Protein AF-A0AAW6Q036-F1 (afdb_monomer_lite)

Organism: NCBI:txid1624

Structure (mmCIF, N/CA/C/O backbone):
data_AF-A0AAW6Q036-F1
#
_entry.id   AF-A0AAW6Q036-F1
#
loop_
_atom_site.group_PDB
_atom_site.id
_atom_site.type_symbol
_atom_site.label_atom_id
_atom_site.label_alt_id
_atom_site.label_comp_id
_atom_site.label_asym_id
_atom_site.label_entity_id
_atom_site.label_seq_id
_atom_site.pdbx_PDB_ins_code
_atom_site.Cartn_x
_atom_site.Cartn_y
_atom_site.Cartn_z
_atom_site.occupancy
_atom_site.B_iso_or_equiv
_atom_site.auth_seq_id
_atom_site.auth_comp_id
_atom_site.auth_asym_id
_atom_site.auth_atom_id
_atom_site.pdbx_PDB_model_num
ATOM 1 N N . MET A 1 1 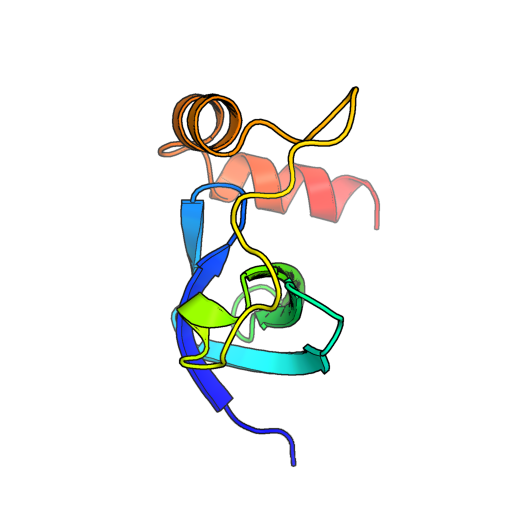? -9.990 -16.323 -3.826 1.00 48.97 1 MET A N 1
ATOM 2 C CA . MET A 1 1 ? -9.521 -15.726 -2.558 1.00 48.97 1 MET A CA 1
ATOM 3 C C . MET A 1 1 ? -8.072 -15.319 -2.748 1.00 48.97 1 MET A C 1
ATOM 5 O O . MET A 1 1 ? -7.287 -16.147 -3.201 1.00 48.97 1 MET A O 1
ATOM 9 N N . GLY A 1 2 ? -7.767 -14.033 -2.559 1.00 64.06 2 GLY A N 1
ATOM 10 C CA . GLY A 1 2 ? -6.426 -13.479 -2.759 1.00 64.06 2 GLY A CA 1
ATOM 11 C C . GLY A 1 2 ? -5.460 -13.904 -1.653 1.00 64.06 2 GLY A C 1
ATOM 12 O O . GLY A 1 2 ? -5.872 -14.387 -0.602 1.00 64.06 2 GLY A O 1
ATOM 13 N N . LYS A 1 3 ? -4.158 -13.748 -1.896 1.00 79.38 3 LYS A N 1
ATOM 14 C CA . LYS A 1 3 ? -3.133 -14.013 -0.884 1.00 79.38 3 LYS A CA 1
ATOM 15 C C . LYS A 1 3 ? -3.126 -12.859 0.126 1.00 79.38 3 LYS A C 1
ATOM 17 O O . LYS A 1 3 ? -2.935 -11.710 -0.277 1.00 79.38 3 LYS A O 1
ATOM 22 N N . VAL A 1 4 ? -3.342 -13.183 1.401 1.00 85.38 4 VAL A N 1
ATOM 23 C CA . VAL A 1 4 ? -3.333 -12.228 2.520 1.00 85.38 4 VAL A CA 1
ATOM 24 C C . VAL A 1 4 ? -1.908 -12.059 3.042 1.00 85.38 4 VAL A C 1
ATOM 26 O O . VAL A 1 4 ? -1.158 -13.032 3.151 1.00 85.38 4 VAL A O 1
ATOM 29 N N . TYR A 1 5 ? -1.530 -10.821 3.344 1.00 90.31 5 TYR A N 1
ATOM 30 C CA . TYR A 1 5 ? -0.234 -10.458 3.907 1.00 90.31 5 TYR A CA 1
ATOM 31 C C . TYR A 1 5 ? -0.414 -9.634 5.178 1.00 90.31 5 TYR A C 1
ATOM 33 O O . TYR A 1 5 ? -1.375 -8.878 5.304 1.00 90.31 5 TYR A O 1
ATOM 41 N N . PHE A 1 6 ? 0.546 -9.751 6.095 1.00 91.25 6 PHE A N 1
ATOM 42 C CA . PHE A 1 6 ? 0.510 -9.075 7.387 1.00 91.25 6 PHE A CA 1
ATOM 43 C C . PHE A 1 6 ? 1.704 -8.143 7.561 1.00 91.25 6 PHE A C 1
ATOM 45 O O . PHE A 1 6 ? 2.805 -8.460 7.111 1.00 91.25 6 PHE A O 1
ATOM 52 N N . ASN A 1 7 ? 1.492 -7.026 8.260 1.00 92.06 7 ASN A N 1
ATOM 53 C CA . ASN A 1 7 ? 2.520 -6.021 8.569 1.00 92.06 7 ASN A CA 1
ATOM 54 C C . ASN A 1 7 ? 3.257 -5.500 7.325 1.00 92.06 7 ASN A C 1
ATOM 56 O O . ASN A 1 7 ? 4.489 -5.489 7.260 1.00 92.06 7 ASN A O 1
ATOM 60 N N . VAL A 1 8 ? 2.486 -5.091 6.319 1.00 93.12 8 VAL A N 1
ATOM 61 C CA . VAL A 1 8 ? 3.015 -4.584 5.051 1.00 93.12 8 VAL A CA 1
ATOM 62 C C . VAL A 1 8 ? 3.173 -3.074 5.131 1.00 93.12 8 VAL A C 1
ATOM 64 O O . VAL A 1 8 ? 2.244 -2.369 5.521 1.00 93.12 8 VAL A O 1
ATOM 67 N N . LYS A 1 9 ? 4.335 -2.562 4.719 1.00 93.81 9 LYS A N 1
ATOM 68 C CA . LYS A 1 9 ? 4.618 -1.126 4.727 1.00 93.81 9 LYS A CA 1
ATOM 69 C C . LYS A 1 9 ? 4.410 -0.491 3.356 1.00 93.81 9 LYS A C 1
ATOM 71 O O . LYS A 1 9 ? 5.019 -0.916 2.372 1.00 93.81 9 LYS A O 1
ATOM 76 N N . ASP A 1 10 ? 3.610 0.567 3.288 1.00 93.19 10 ASP A N 1
ATOM 77 C CA . ASP A 1 10 ? 3.409 1.317 2.045 1.00 93.19 10 ASP A CA 1
ATOM 78 C C . ASP A 1 10 ? 4.580 2.260 1.699 1.00 93.19 10 ASP A C 1
ATOM 80 O O . ASP A 1 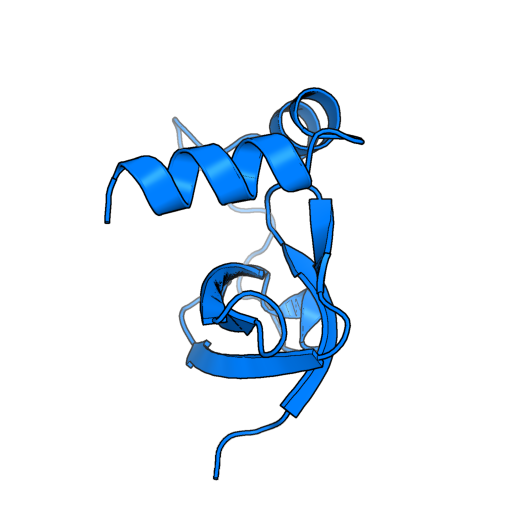10 ? 5.609 2.375 2.390 1.00 93.19 10 ASP A O 1
ATOM 84 N N . ILE A 1 11 ? 4.437 2.945 0.562 1.00 90.88 11 ILE A N 1
ATOM 85 C CA . ILE A 1 11 ? 5.412 3.933 0.089 1.00 90.88 11 ILE A CA 1
ATOM 86 C C . ILE A 1 11 ? 5.509 5.181 0.986 1.00 90.88 11 ILE A C 1
ATOM 88 O O . ILE A 1 11 ? 6.555 5.838 0.973 1.00 90.88 11 ILE A O 1
ATOM 92 N N . PHE A 1 12 ? 4.475 5.478 1.778 1.00 92.06 12 PHE A N 1
ATOM 93 C CA . PHE A 1 12 ? 4.423 6.580 2.746 1.00 92.06 12 PHE A CA 1
ATOM 94 C C . PHE A 1 12 ? 5.003 6.187 4.108 1.00 92.06 12 PHE A C 1
ATOM 96 O O . PHE A 1 12 ? 5.370 7.052 4.899 1.00 92.06 12 PHE A O 1
ATOM 103 N N . GLY A 1 13 ? 5.211 4.891 4.340 1.00 90.62 13 GLY A N 1
ATOM 104 C CA . GLY A 1 13 ? 5.753 4.353 5.574 1.00 90.62 13 GLY A CA 1
ATOM 105 C C . GLY A 1 13 ? 4.699 3.934 6.595 1.00 90.62 13 GLY A C 1
ATOM 106 O O . GLY A 1 13 ? 5.107 3.636 7.717 1.00 90.62 13 GLY A O 1
ATOM 107 N N . ASN A 1 14 ? 3.421 3.875 6.222 1.00 91.94 14 ASN A N 1
ATOM 108 C CA . ASN A 1 14 ? 2.351 3.385 7.087 1.00 91.94 14 ASN A CA 1
ATOM 109 C C . ASN A 1 14 ? 2.396 1.858 7.145 1.00 91.94 14 ASN A C 1
ATOM 111 O O . ASN A 1 14 ? 2.738 1.207 6.153 1.00 91.94 14 ASN A O 1
ATOM 115 N N . ASN A 1 15 ? 2.085 1.291 8.309 1.00 92.50 15 ASN A N 1
ATOM 116 C CA . ASN A 1 15 ? 2.036 -0.156 8.490 1.00 92.50 15 ASN A CA 1
ATOM 117 C C . ASN A 1 15 ? 0.596 -0.663 8.403 1.00 92.50 15 ASN A C 1
ATOM 119 O O . ASN A 1 15 ? -0.238 -0.314 9.236 1.00 92.50 15 ASN A O 1
ATOM 123 N N . HIS A 1 16 ? 0.332 -1.547 7.451 1.00 93.38 16 HIS A N 1
ATOM 124 C CA . HIS A 1 16 ? -0.960 -2.196 7.291 1.00 93.38 16 HIS A CA 1
ATOM 125 C C . HIS A 1 16 ? -0.921 -3.568 7.958 1.00 93.38 16 HIS A C 1
ATOM 127 O O . HIS A 1 16 ? -0.103 -4.423 7.605 1.00 93.38 16 HIS A O 1
ATOM 133 N N . LYS A 1 17 ? -1.796 -3.777 8.948 1.00 92.88 17 LYS A N 1
ATOM 134 C CA . LYS A 1 17 ? -1.822 -5.020 9.733 1.00 92.88 17 LYS A CA 1
ATOM 135 C C . LYS A 1 17 ? -2.166 -6.227 8.878 1.00 92.88 17 LYS A C 1
ATOM 137 O O . LYS A 1 17 ? -1.519 -7.254 9.032 1.00 92.88 17 LYS A O 1
ATOM 142 N N . GLU A 1 18 ? -3.144 -6.075 7.996 1.00 94.88 18 GLU A N 1
ATOM 143 C CA . GLU A 1 18 ? -3.670 -7.136 7.149 1.00 94.88 18 GLU A CA 1
ATOM 144 C C . GLU A 1 18 ? -4.098 -6.547 5.809 1.00 94.88 18 GLU A C 1
ATOM 146 O O . GLU A 1 18 ? -4.789 -5.523 5.764 1.00 94.88 18 GLU A O 1
ATOM 151 N N . VAL A 1 19 ? -3.637 -7.167 4.723 1.00 95.19 19 VAL A N 1
ATOM 152 C CA . VAL A 1 19 ? -3.875 -6.677 3.368 1.00 95.19 19 VAL A CA 1
ATOM 153 C C . VAL A 1 19 ? -4.104 -7.811 2.383 1.00 95.19 19 VAL A C 1
ATOM 155 O O . VAL A 1 19 ? -3.486 -8.873 2.479 1.00 95.19 19 VAL A O 1
ATOM 158 N N . GLU A 1 20 ? -4.917 -7.541 1.368 1.00 95.56 20 GLU A N 1
ATOM 159 C CA . GLU A 1 20 ? -5.089 -8.416 0.212 1.00 95.56 20 GLU A CA 1
ATOM 160 C C . GLU A 1 20 ? -4.353 -7.853 -1.002 1.00 95.56 20 GLU A C 1
ATOM 162 O O . GLU A 1 20 ? -4.433 -6.662 -1.301 1.00 95.56 20 GLU A O 1
ATOM 167 N N . VAL A 1 21 ? -3.643 -8.700 -1.750 1.00 94.88 21 VAL A N 1
ATOM 168 C CA . VAL A 1 21 ? -3.015 -8.263 -3.006 1.00 94.88 21 VAL A CA 1
ATOM 169 C C . VAL A 1 21 ? -4.053 -8.220 -4.123 1.00 94.88 21 VAL A C 1
ATOM 171 O O . VAL A 1 21 ? -4.595 -9.252 -4.510 1.00 94.88 21 VAL A O 1
ATOM 174 N N . ILE A 1 22 ? -4.254 -7.034 -4.700 1.00 94.62 22 ILE A N 1
ATOM 175 C CA . ILE A 1 22 ? -5.136 -6.822 -5.855 1.00 94.62 22 ILE A CA 1
ATOM 176 C C . ILE A 1 22 ? -4.377 -7.110 -7.152 1.00 94.62 22 ILE A C 1
ATOM 178 O O . ILE A 1 22 ? -4.854 -7.823 -8.034 1.00 94.62 22 ILE A O 1
ATOM 182 N N . ARG A 1 23 ? -3.184 -6.518 -7.301 1.00 93.75 23 ARG A N 1
ATOM 183 C CA . ARG A 1 23 ? -2.405 -6.599 -8.543 1.00 93.75 23 ARG A CA 1
ATOM 184 C C . ARG A 1 23 ? -0.916 -6.448 -8.293 1.00 93.75 23 ARG A C 1
ATOM 186 O O . ARG A 1 23 ? -0.496 -5.603 -7.509 1.00 93.75 23 ARG A O 1
ATOM 193 N N . ILE A 1 24 ? -0.116 -7.218 -9.022 1.00 92.38 24 ILE A N 1
ATOM 194 C CA . ILE A 1 24 ? 1.346 -7.161 -8.980 1.00 92.38 24 ILE A CA 1
ATOM 195 C C . ILE A 1 24 ? 1.860 -6.518 -10.275 1.00 92.38 24 ILE A C 1
ATOM 197 O O . ILE A 1 24 ? 1.479 -6.924 -11.371 1.00 92.38 24 ILE A O 1
ATOM 201 N N . TYR A 1 25 ? 2.743 -5.530 -10.145 1.00 89.75 25 TYR A N 1
ATOM 202 C CA . TYR A 1 25 ? 3.433 -4.851 -11.247 1.00 89.75 25 TYR A CA 1
ATOM 203 C C . TYR A 1 25 ? 4.911 -5.255 -11.287 1.00 89.75 25 TYR A C 1
ATOM 205 O O . TYR A 1 25 ? 5.325 -6.193 -10.612 1.00 89.75 25 TYR A O 1
ATOM 213 N N . LYS A 1 26 ? 5.751 -4.560 -12.067 1.00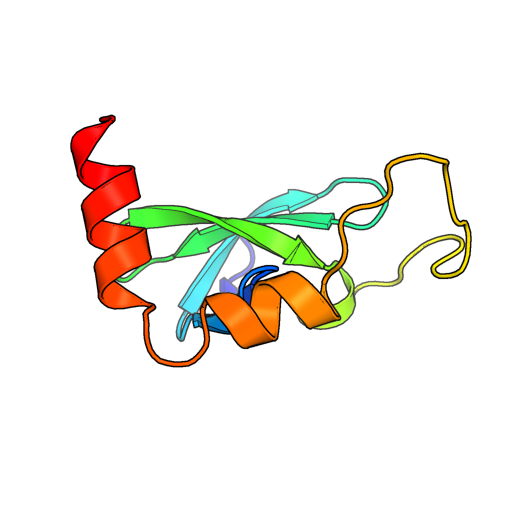 88.06 26 LYS A N 1
ATOM 214 C CA . LYS A 1 26 ? 7.180 -4.897 -12.179 1.00 88.06 26 LYS A CA 1
ATOM 215 C C . LYS A 1 26 ? 7.893 -4.910 -10.816 1.00 88.06 26 LYS A C 1
ATOM 217 O O . LYS A 1 26 ? 8.439 -5.948 -10.456 1.00 88.06 26 LYS A O 1
ATOM 222 N N . ASN A 1 27 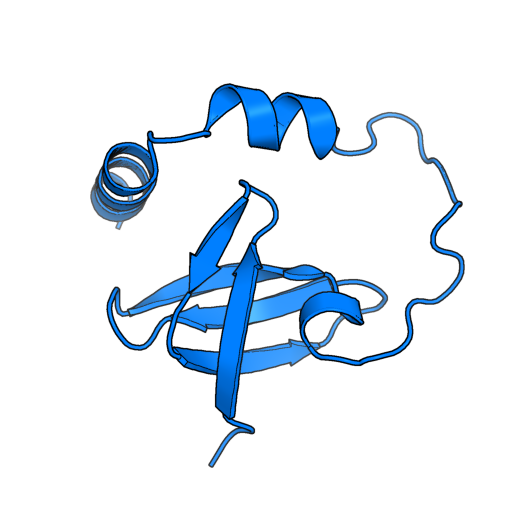? 7.810 -3.818 -10.045 1.00 88.62 27 ASN A N 1
ATOM 223 C CA . ASN A 1 27 ? 8.493 -3.651 -8.743 1.00 88.62 27 ASN A CA 1
ATOM 224 C C . ASN A 1 27 ? 7.568 -3.226 -7.590 1.00 88.62 27 ASN A C 1
ATOM 226 O O . ASN A 1 27 ? 8.009 -3.045 -6.455 1.00 88.62 27 ASN A O 1
ATOM 230 N N . THR A 1 28 ? 6.284 -3.052 -7.874 1.00 91.75 28 THR A N 1
ATOM 231 C CA . THR A 1 28 ? 5.274 -2.637 -6.904 1.00 91.75 28 THR A CA 1
ATOM 232 C C . THR A 1 28 ? 4.086 -3.581 -6.948 1.00 91.75 28 THR A C 1
ATOM 234 O O . THR A 1 28 ? 3.945 -4.383 -7.874 1.00 91.75 28 THR A O 1
ATOM 237 N N . ALA A 1 29 ? 3.225 -3.481 -5.949 1.00 93.94 29 ALA A N 1
ATOM 238 C CA . ALA A 1 29 ? 1.923 -4.117 -5.938 1.00 93.94 29 ALA A CA 1
ATOM 239 C C . ALA A 1 29 ? 0.877 -3.137 -5.407 1.00 93.94 29 ALA A C 1
ATOM 241 O O . ALA A 1 29 ? 1.197 -2.228 -4.640 1.00 93.94 29 ALA A O 1
ATOM 242 N N . SER A 1 30 ? -0.357 -3.333 -5.850 1.00 95.12 30 SER A N 1
ATOM 243 C CA . SER A 1 30 ? -1.542 -2.708 -5.286 1.00 95.12 30 SER A CA 1
ATOM 244 C C . SER A 1 30 ? -2.132 -3.654 -4.254 1.00 95.12 30 SER A C 1
ATOM 246 O O . SER A 1 30 ? -2.362 -4.827 -4.565 1.00 95.12 30 SER A O 1
ATOM 248 N N . ILE A 1 31 ? -2.382 -3.145 -3.056 1.00 95.50 31 ILE A N 1
ATOM 249 C CA . ILE A 1 31 ? -2.966 -3.892 -1.944 1.00 95.50 31 ILE A CA 1
ATOM 250 C C . ILE A 1 31 ? -4.241 -3.209 -1.454 1.00 95.50 31 ILE A C 1
ATOM 252 O O . ILE A 1 31 ? -4.328 -1.987 -1.509 1.00 95.50 31 ILE A O 1
ATOM 256 N N . LEU A 1 32 ? -5.206 -3.983 -0.972 1.00 95.69 32 LEU A N 1
ATOM 257 C CA . LEU A 1 32 ? -6.359 -3.493 -0.223 1.00 95.69 32 LEU A CA 1
ATOM 258 C C . LEU A 1 32 ? -6.060 -3.642 1.269 1.00 95.69 32 LEU A C 1
ATOM 260 O O . LEU A 1 32 ? -5.781 -4.752 1.718 1.00 95.69 32 LEU A O 1
ATOM 264 N N . ASP A 1 33 ? -6.109 -2.553 2.031 1.00 94.44 33 ASP A N 1
ATOM 265 C CA . ASP A 1 33 ? -6.064 -2.622 3.494 1.00 94.44 33 ASP A CA 1
ATOM 266 C C . ASP A 1 33 ? -7.450 -2.981 4.029 1.00 94.44 33 ASP A C 1
ATOM 268 O O . ASP A 1 33 ? -8.412 -2.241 3.820 1.00 94.44 33 ASP A O 1
ATOM 272 N N . VAL A 1 34 ? -7.535 -4.103 4.742 1.00 92.38 34 VAL A N 1
ATOM 273 C CA . VAL A 1 34 ? -8.796 -4.649 5.261 1.00 92.38 34 VAL A CA 1
ATOM 274 C C . VAL A 1 34 ? -9.443 -3.718 6.295 1.00 92.38 34 VAL A C 1
ATOM 276 O O . VAL A 1 34 ? -10.665 -3.648 6.381 1.00 92.38 34 VAL A O 1
ATOM 279 N N . ASN A 1 35 ? -8.653 -2.950 7.053 1.00 90.38 35 ASN A N 1
ATOM 280 C CA . ASN A 1 35 ? -9.176 -2.065 8.098 1.00 90.38 35 ASN A CA 1
ATOM 281 C C . ASN A 1 35 ? -9.746 -0.768 7.525 1.00 90.38 35 ASN A C 1
ATOM 283 O O . ASN A 1 35 ? -10.759 -0.259 8.001 1.00 90.38 35 ASN A O 1
ATOM 287 N N . THR A 1 36 ? -9.061 -0.187 6.537 1.00 90.94 36 THR A N 1
ATOM 288 C CA . THR A 1 36 ? -9.455 1.113 5.971 1.00 90.94 36 THR A CA 1
ATOM 289 C C . THR A 1 36 ? -10.321 0.982 4.723 1.00 90.94 36 THR A C 1
ATOM 291 O O . THR A 1 36 ? -10.959 1.967 4.344 1.00 90.94 36 THR A O 1
ATOM 294 N N . ASN A 1 37 ? -10.357 -0.213 4.120 1.00 92.00 37 ASN A N 1
ATOM 295 C CA . ASN A 1 37 ? -10.932 -0.522 2.811 1.00 92.00 37 ASN A CA 1
ATOM 296 C C . ASN A 1 37 ? -10.379 0.371 1.683 1.00 92.00 37 ASN A C 1
ATOM 298 O O . ASN A 1 37 ? -11.053 0.649 0.693 1.00 92.00 37 ASN A O 1
ATOM 302 N N . LEU A 1 38 ? -9.147 0.862 1.853 1.00 94.00 38 LEU A N 1
ATOM 303 C CA . LEU A 1 38 ? -8.451 1.706 0.887 1.00 94.00 38 LEU A CA 1
ATOM 304 C C . LEU A 1 38 ? -7.366 0.914 0.165 1.00 94.00 38 LEU A C 1
ATOM 306 O O . LEU A 1 38 ? -6.761 -0.009 0.715 1.00 94.00 38 LEU A O 1
ATOM 310 N N . THR A 1 39 ? -7.108 1.309 -1.080 1.00 94.69 39 THR A N 1
ATOM 311 C CA . THR A 1 39 ? -6.055 0.713 -1.897 1.00 94.69 39 THR A CA 1
ATOM 312 C C . THR A 1 39 ? -4.750 1.487 -1.755 1.00 94.69 39 THR A C 1
ATOM 314 O O . THR A 1 39 ? -4.721 2.704 -1.935 1.00 94.69 39 THR A O 1
ATOM 317 N N . TRP A 1 40 ? -3.658 0.770 -1.504 1.00 94.88 40 TRP A N 1
ATOM 318 C CA . TRP A 1 40 ? -2.325 1.336 -1.315 1.00 94.88 40 TRP A CA 1
ATOM 319 C C . TRP A 1 40 ? -1.310 0.712 -2.267 1.00 94.88 40 TRP A C 1
ATOM 321 O O . TRP A 1 40 ? -1.442 -0.435 -2.700 1.00 94.88 40 TRP A O 1
ATOM 331 N N . ILE A 1 41 ? -0.263 1.474 -2.584 1.00 93.75 41 ILE A N 1
ATOM 332 C CA . ILE A 1 41 ? 0.881 0.978 -3.347 1.00 93.75 41 ILE A CA 1
ATOM 333 C C . ILE A 1 41 ? 1.988 0.572 -2.379 1.00 93.75 41 ILE A C 1
ATOM 335 O O . ILE A 1 41 ? 2.398 1.348 -1.514 1.00 93.75 41 ILE A O 1
ATOM 339 N N . VAL A 1 42 ? 2.514 -0.635 -2.573 1.00 93.88 42 VAL A N 1
ATOM 340 C CA . VAL A 1 42 ? 3.638 -1.192 -1.812 1.00 93.88 42 VAL A CA 1
ATOM 341 C C . VAL A 1 42 ? 4.751 -1.640 -2.750 1.00 93.88 42 VAL A C 1
ATOM 343 O O . VAL A 1 42 ? 4.547 -1.856 -3.949 1.00 93.88 42 VAL A O 1
ATOM 346 N N . ARG A 1 43 ? 5.956 -1.792 -2.204 1.00 91.75 43 ARG A N 1
ATOM 347 C CA . ARG A 1 43 ? 7.079 -2.428 -2.900 1.00 91.75 43 ARG A CA 1
ATOM 348 C C . ARG A 1 43 ? 6.931 -3.946 -2.840 1.00 91.75 43 ARG A C 1
ATOM 350 O O . ARG A 1 43 ? 6.513 -4.480 -1.819 1.00 91.75 43 ARG A O 1
ATOM 357 N N . LYS A 1 44 ? 7.311 -4.648 -3.910 1.00 92.00 44 LYS A N 1
ATOM 358 C CA . LYS A 1 44 ? 7.233 -6.120 -3.972 1.00 92.00 44 LYS A CA 1
ATOM 359 C C . LYS A 1 44 ? 7.966 -6.807 -2.825 1.00 92.00 44 LYS A C 1
ATOM 361 O O . LYS A 1 44 ? 7.457 -7.781 -2.278 1.00 92.00 44 LYS A O 1
ATOM 366 N N . ARG A 1 45 ? 9.117 -6.270 -2.422 1.00 91.00 45 ARG A N 1
ATOM 367 C CA . ARG A 1 45 ? 9.896 -6.820 -1.307 1.00 91.00 45 ARG A CA 1
ATOM 368 C C . ARG A 1 45 ? 9.148 -6.811 0.031 1.00 91.00 45 ARG A C 1
ATOM 370 O O . ARG A 1 45 ? 9.405 -7.669 0.862 1.00 91.00 45 ARG A O 1
ATOM 377 N N . GLU A 1 46 ? 8.208 -5.883 0.229 1.00 92.19 46 GLU A N 1
ATOM 378 C CA . GLU A 1 46 ? 7.367 -5.824 1.440 1.00 92.19 46 GLU A CA 1
ATOM 379 C C . GLU A 1 46 ? 6.360 -6.989 1.471 1.00 92.19 46 GLU A C 1
ATOM 381 O O . GLU A 1 46 ? 5.801 -7.305 2.512 1.00 92.19 46 GLU A O 1
ATOM 386 N N . LEU A 1 47 ? 6.161 -7.657 0.330 1.00 92.38 47 LEU A N 1
ATOM 387 C CA . LEU A 1 47 ? 5.374 -8.880 0.170 1.00 92.38 47 LEU A CA 1
ATOM 388 C C . LEU A 1 47 ? 6.268 -10.131 0.035 1.00 92.38 47 LEU A C 1
ATOM 390 O O . LEU A 1 47 ? 5.793 -11.184 -0.394 1.00 92.38 47 LEU A O 1
ATOM 394 N N . GLY A 1 48 ? 7.572 -10.022 0.316 1.00 91.00 48 GLY A N 1
ATOM 395 C CA . GLY A 1 48 ? 8.536 -11.113 0.134 1.00 91.00 48 GLY A CA 1
ATOM 396 C C . GLY A 1 48 ? 8.761 -11.525 -1.327 1.00 91.00 48 GLY A C 1
ATOM 397 O O . GLY A 1 48 ? 9.174 -12.652 -1.583 1.00 91.00 48 GLY A O 1
ATOM 398 N N . LEU A 1 49 ? 8.455 -10.649 -2.291 1.00 90.81 49 LEU A N 1
ATOM 399 C CA . LEU A 1 49 ? 8.627 -10.904 -3.724 1.00 90.81 49 LEU A CA 1
ATOM 400 C C . LEU A 1 49 ? 9.882 -10.213 -4.268 1.00 90.81 49 LEU A C 1
ATOM 402 O O . LEU A 1 49 ? 10.250 -9.126 -3.819 1.00 90.81 49 LEU A O 1
ATOM 406 N N . GLU A 1 50 ? 10.494 -10.802 -5.294 1.00 89.75 50 GLU A N 1
ATOM 407 C CA . GLU A 1 50 ? 11.684 -10.240 -5.937 1.00 89.75 50 GLU A CA 1
ATOM 408 C C . GLU A 1 50 ? 11.373 -9.006 -6.804 1.00 89.75 50 GLU A C 1
ATOM 410 O O . GLU A 1 50 ? 10.392 -8.956 -7.555 1.00 89.75 50 GLU A O 1
ATOM 415 N N . GLU A 1 51 ? 12.246 -7.999 -6.720 1.00 87.38 51 GLU A N 1
ATOM 416 C CA . GLU A 1 51 ? 12.234 -6.807 -7.573 1.00 87.38 51 GLU A CA 1
ATOM 417 C C . GLU A 1 51 ? 13.275 -6.940 -8.689 1.00 87.38 51 GLU A C 1
ATOM 419 O O . GLU A 1 51 ? 14.398 -7.383 -8.464 1.00 87.38 51 GLU A O 1
ATOM 424 N N . THR A 1 52 ? 12.936 -6.492 -9.898 1.00 83.44 52 THR A N 1
ATOM 425 C CA . THR A 1 52 ? 13.881 -6.448 -11.022 1.00 83.44 52 THR A CA 1
ATOM 426 C C . THR A 1 52 ? 14.570 -5.087 -11.081 1.00 83.44 52 THR A C 1
ATOM 428 O O . THR A 1 52 ? 13.905 -4.053 -11.194 1.00 83.44 52 THR A O 1
ATOM 431 N N . ASN A 1 53 ? 15.908 -5.081 -11.056 1.00 77.00 53 ASN A N 1
ATOM 432 C CA . ASN A 1 53 ? 16.751 -3.876 -11.093 1.00 77.00 53 ASN A CA 1
ATOM 433 C C . ASN A 1 53 ? 16.311 -2.783 -10.091 1.00 77.00 53 ASN A C 1
ATOM 435 O O . ASN A 1 53 ? 15.913 -1.688 -10.503 1.00 77.00 53 ASN A O 1
ATOM 439 N N . PRO A 1 54 ? 16.416 -3.029 -8.771 1.00 66.31 54 PRO A N 1
ATOM 440 C CA . PRO A 1 54 ? 15.976 -2.077 -7.744 1.00 66.31 54 PRO A CA 1
ATOM 441 C C . PRO A 1 54 ? 16.737 -0.738 -7.773 1.00 66.31 54 PRO A C 1
ATOM 443 O O . PRO A 1 54 ? 16.246 0.259 -7.246 1.00 66.31 54 PRO A O 1
ATOM 446 N N . ASN A 1 55 ? 17.911 -0.703 -8.414 1.00 65.94 55 ASN A N 1
ATOM 447 C CA . ASN A 1 55 ? 18.806 0.455 -8.460 1.00 65.94 55 ASN A CA 1
ATOM 448 C C . ASN A 1 55 ? 18.626 1.350 -9.694 1.00 65.94 55 ASN A C 1
ATOM 450 O O . ASN A 1 55 ? 19.373 2.317 -9.845 1.00 65.94 55 ASN A O 1
ATOM 454 N N . ASN A 1 56 ? 17.670 1.056 -10.583 1.00 66.06 56 ASN A N 1
ATOM 455 C CA . ASN A 1 56 ? 17.502 1.853 -11.794 1.00 66.06 56 ASN A CA 1
ATOM 456 C C . ASN A 1 56 ? 16.834 3.201 -11.464 1.00 66.06 56 ASN A C 1
ATOM 458 O O . ASN A 1 56 ? 15.646 3.254 -11.136 1.00 66.06 56 ASN A O 1
ATOM 462 N N . LYS A 1 57 ? 17.611 4.290 -11.501 1.00 61.59 57 LYS A N 1
ATOM 463 C CA . LYS A 1 57 ? 17.141 5.650 -11.206 1.00 61.59 57 LYS A CA 1
ATOM 464 C C . LYS A 1 57 ? 16.739 6.346 -12.504 1.00 61.59 57 LYS A C 1
ATOM 466 O O . LYS A 1 57 ? 17.598 6.670 -13.314 1.00 61.59 57 LYS A O 1
ATOM 471 N N . TYR A 1 58 ? 15.449 6.612 -12.672 1.00 64.19 58 TYR A N 1
ATOM 472 C CA . TYR A 1 58 ? 14.951 7.471 -13.749 1.00 64.19 58 TYR A CA 1
ATOM 473 C C . TYR A 1 58 ? 14.868 8.932 -13.272 1.00 64.19 58 TYR A C 1
ATOM 475 O O . TYR A 1 58 ? 14.636 9.168 -12.080 1.00 64.19 58 TYR A O 1
ATOM 483 N N . PRO A 1 59 ? 15.031 9.927 -14.160 1.00 68.88 59 PRO A N 1
ATOM 484 C CA . PRO A 1 59 ? 14.710 11.317 -13.840 1.00 68.88 59 PRO A CA 1
ATOM 485 C C . PRO A 1 59 ? 13.274 11.420 -13.298 1.00 68.88 59 PRO A C 1
ATOM 487 O O . PRO A 1 59 ? 12.367 10.790 -13.834 1.00 68.88 59 PRO A O 1
ATOM 490 N N . GLY A 1 60 ? 13.068 12.167 -12.208 1.00 70.38 60 GLY A N 1
ATOM 491 C CA . GLY A 1 60 ? 11.752 12.277 -11.557 1.00 70.38 60 GLY A CA 1
ATOM 492 C C . GLY A 1 60 ? 11.363 11.095 -10.654 1.00 70.38 60 GLY A C 1
ATOM 493 O O . GLY A 1 60 ? 10.196 10.955 -10.296 1.00 70.38 60 GLY A O 1
ATOM 494 N N . HIS A 1 61 ? 12.313 10.236 -10.268 1.00 74.25 61 HIS A N 1
ATOM 495 C CA . HIS A 1 61 ? 12.039 9.112 -9.370 1.00 74.25 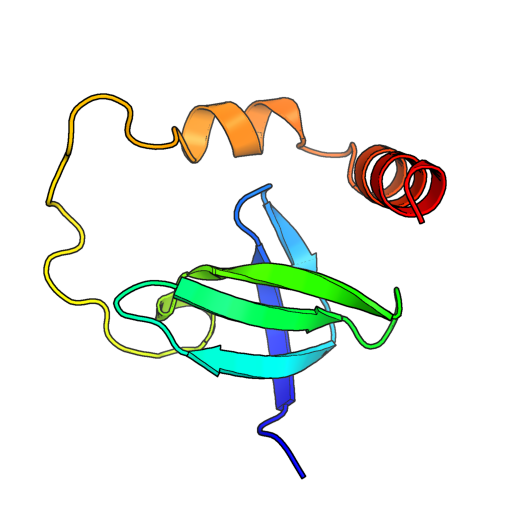61 HIS A CA 1
ATOM 496 C C . HIS A 1 61 ? 11.462 9.575 -8.019 1.00 74.25 61 HIS A C 1
ATOM 498 O O . HIS A 1 61 ? 12.017 10.444 -7.347 1.00 74.25 61 HIS A O 1
ATOM 504 N N . PHE A 1 62 ? 10.381 8.923 -7.586 1.00 78.50 62 PHE A N 1
ATOM 505 C CA . PHE A 1 62 ? 9.752 9.151 -6.286 1.00 78.50 62 PHE A CA 1
ATOM 506 C C . PHE A 1 62 ? 10.751 8.954 -5.132 1.00 78.50 62 PHE A C 1
ATOM 508 O O . PHE A 1 62 ? 11.347 7.880 -4.981 1.00 78.50 62 PHE A O 1
ATOM 515 N N . ASP A 1 63 ? 10.946 9.979 -4.301 1.00 85.31 63 ASP A N 1
ATOM 516 C CA . ASP A 1 63 ? 11.863 9.909 -3.162 1.00 85.31 63 ASP A CA 1
ATOM 517 C C . ASP A 1 63 ? 11.177 9.298 -1.936 1.00 85.31 63 ASP A C 1
ATOM 519 O O . ASP A 1 63 ? 10.582 9.979 -1.102 1.00 85.31 63 ASP A O 1
ATOM 523 N N . TYR A 1 64 ? 11.330 7.984 -1.796 1.00 81.94 64 TYR A N 1
ATOM 524 C CA . TYR A 1 64 ? 10.801 7.225 -0.665 1.00 81.94 64 TYR A CA 1
ATOM 525 C C . TYR A 1 64 ? 11.274 7.745 0.692 1.00 81.94 64 TYR A C 1
ATOM 527 O O . TYR A 1 64 ? 10.509 7.723 1.652 1.00 81.94 64 TYR A O 1
ATOM 535 N N . ARG A 1 65 ? 12.536 8.174 0.819 1.00 85.31 65 ARG A N 1
ATOM 536 C CA . ARG A 1 65 ? 13.069 8.606 2.118 1.00 85.31 65 ARG A CA 1
ATOM 537 C C . ARG A 1 65 ? 12.450 9.933 2.520 1.00 85.31 65 ARG A C 1
ATOM 539 O O . ARG A 1 65 ? 12.047 10.083 3.673 1.00 85.31 65 ARG A O 1
ATOM 546 N N . LYS A 1 66 ? 12.353 10.869 1.575 1.00 90.81 66 LYS A N 1
ATOM 547 C CA . LYS A 1 66 ? 11.697 12.158 1.795 1.00 90.81 66 LYS A CA 1
ATOM 548 C C . LYS A 1 66 ? 10.218 11.967 2.124 1.00 90.81 66 LYS A C 1
ATOM 550 O O . LYS A 1 66 ? 9.771 12.483 3.146 1.00 90.81 66 LYS A O 1
ATOM 555 N N . THR A 1 67 ? 9.495 11.166 1.342 1.00 90.25 67 THR A N 1
ATOM 556 C CA . THR A 1 67 ? 8.062 10.940 1.568 1.00 90.25 67 THR A CA 1
ATOM 557 C C . THR A 1 67 ? 7.794 10.275 2.916 1.00 90.25 67 THR A C 1
ATOM 559 O O . THR A 1 67 ? 6.958 10.757 3.676 1.00 90.25 67 THR A O 1
ATOM 562 N N . LYS A 1 68 ? 8.557 9.234 3.280 1.00 90.69 68 LYS A N 1
ATOM 563 C CA . LYS A 1 68 ? 8.412 8.572 4.589 1.00 90.69 68 LYS A CA 1
ATOM 564 C C . LYS A 1 68 ? 8.671 9.513 5.760 1.00 90.69 68 LYS A C 1
ATOM 566 O O . LYS A 1 68 ? 8.008 9.415 6.785 1.00 90.69 68 LYS A O 1
ATOM 571 N N . ARG A 1 69 ? 9.628 10.437 5.631 1.00 91.38 69 ARG A N 1
ATOM 572 C CA . ARG A 1 69 ? 9.866 11.467 6.656 1.00 91.38 69 ARG A CA 1
ATOM 573 C C . ARG A 1 69 ? 8.704 12.450 6.753 1.00 91.38 69 ARG A C 1
ATOM 575 O O . ARG A 1 69 ? 8.323 12.799 7.861 1.00 91.38 69 ARG A O 1
ATOM 582 N N . GLN A 1 70 ? 8.146 12.867 5.619 1.00 92.25 70 GLN A N 1
ATOM 583 C CA . GLN A 1 70 ? 7.034 13.816 5.565 1.00 92.25 70 GLN A CA 1
ATOM 584 C C . GLN A 1 70 ? 5.751 13.270 6.210 1.00 92.25 70 GLN A C 1
ATOM 586 O O . GLN A 1 70 ? 5.025 14.033 6.846 1.00 92.25 70 GLN A O 1
ATOM 591 N N . TRP A 1 71 ? 5.482 11.972 6.048 1.00 92.19 71 TRP A N 1
ATOM 592 C CA . TRP A 1 71 ? 4.247 11.326 6.510 1.00 92.19 71 TRP A CA 1
ATOM 593 C C . TRP A 1 71 ? 4.384 10.543 7.816 1.00 92.19 71 TRP A C 1
ATOM 595 O O . TRP A 1 71 ? 3.394 10.018 8.321 1.00 92.19 71 TRP A O 1
ATOM 605 N N . LYS A 1 72 ? 5.580 10.496 8.412 1.00 90.75 72 LYS A N 1
ATOM 606 C CA . LYS A 1 72 ? 5.800 9.826 9.697 1.00 90.75 72 LYS A CA 1
ATOM 607 C C . LYS A 1 72 ? 4.830 10.367 10.758 1.00 90.75 72 LYS A C 1
ATOM 609 O O . LYS A 1 72 ? 4.876 11.549 11.084 1.00 90.75 72 LYS A O 1
ATOM 614 N N . GLY A 1 73 ? 3.989 9.490 11.309 1.00 90.62 73 GLY A N 1
ATOM 615 C CA . GLY A 1 73 ? 3.004 9.839 12.340 1.00 90.62 73 GLY A CA 1
ATOM 616 C C . GLY A 1 73 ? 1.776 10.605 11.831 1.00 90.62 73 GLY A C 1
ATOM 617 O O . GLY A 1 73 ? 0.990 11.080 12.641 1.00 90.62 73 GLY A O 1
ATOM 618 N N . ARG A 1 74 ? 1.598 10.738 10.510 1.00 93.12 74 ARG A N 1
ATOM 619 C CA . ARG A 1 74 ? 0.475 11.453 9.873 1.00 93.12 74 ARG A CA 1
ATOM 620 C C . ARG A 1 74 ? -0.433 10.504 9.088 1.00 93.12 74 ARG A C 1
ATOM 622 O O . ARG A 1 74 ? -1.054 10.903 8.107 1.00 93.12 74 ARG A O 1
ATOM 629 N N . GLU A 1 75 ? -0.491 9.247 9.519 1.00 90.69 75 GLU A N 1
ATOM 630 C CA . GLU A 1 75 ? -1.186 8.162 8.816 1.00 90.69 75 GLU A CA 1
ATOM 631 C C . GLU A 1 75 ? -2.685 8.472 8.686 1.00 90.69 75 GLU A C 1
ATOM 633 O O . GLU A 1 75 ? -3.228 8.461 7.584 1.00 90.69 75 GLU A O 1
ATOM 638 N N . GLN A 1 76 ? -3.329 8.872 9.789 1.00 91.69 76 GLN A N 1
ATOM 639 C CA . GLN A 1 76 ? -4.753 9.218 9.791 1.00 91.69 76 GLN A CA 1
ATOM 640 C C . GLN A 1 76 ? -5.058 10.414 8.882 1.00 91.69 76 GLN A C 1
ATOM 642 O O . GLN A 1 76 ? -6.010 10.374 8.113 1.00 91.69 76 GLN A O 1
ATOM 647 N N . GLN A 1 77 ? -4.200 11.439 8.889 1.00 94.06 77 GLN A N 1
ATOM 648 C CA . GLN A 1 77 ? -4.368 12.596 8.008 1.00 94.06 77 GLN A CA 1
ATOM 649 C C . GLN A 1 77 ? -4.324 12.201 6.526 1.00 94.06 77 GLN A C 1
ATOM 651 O O . GLN A 1 77 ? -5.050 12.776 5.718 1.00 94.06 77 GLN A O 1
ATOM 656 N N . LEU A 1 78 ? -3.478 11.234 6.158 1.00 91.75 78 LEU A N 1
ATOM 657 C CA . LEU A 1 78 ? -3.422 10.722 4.791 1.00 91.75 78 LEU A CA 1
ATOM 658 C C . LEU A 1 78 ? -4.705 9.963 4.429 1.00 91.75 78 LEU A C 1
ATOM 660 O O . LEU A 1 78 ? -5.253 10.183 3.352 1.00 91.75 78 LEU A O 1
ATOM 664 N N . VAL A 1 79 ? -5.192 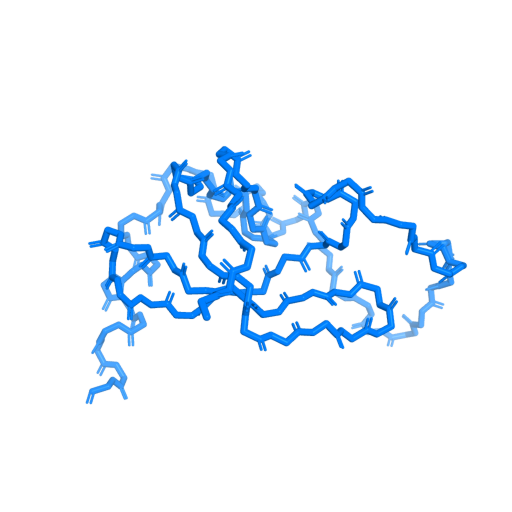9.108 5.333 1.00 91.75 79 VAL A N 1
ATOM 665 C CA . VAL A 1 79 ? -6.452 8.363 5.167 1.00 91.75 79 VAL A CA 1
ATOM 666 C C . VAL A 1 79 ? -7.632 9.318 4.981 1.00 91.75 79 VAL A C 1
ATOM 668 O O . VAL A 1 79 ? -8.404 9.154 4.037 1.00 91.75 79 VAL A O 1
ATOM 671 N N . ASP A 1 80 ? -7.750 10.333 5.836 1.00 94.12 80 ASP A N 1
ATOM 672 C CA . ASP A 1 80 ? -8.834 11.319 5.786 1.00 94.12 80 ASP A CA 1
ATOM 673 C C . ASP A 1 80 ? -8.794 12.121 4.480 1.00 94.12 80 ASP A C 1
ATOM 675 O O . ASP A 1 80 ? -9.819 12.308 3.825 1.00 94.12 80 ASP A O 1
ATOM 679 N N . MET A 1 81 ? -7.595 12.530 4.052 1.00 92.81 81 MET A N 1
ATOM 680 C CA . MET A 1 81 ? -7.397 13.224 2.781 1.00 92.81 81 MET A CA 1
ATOM 681 C C . MET A 1 81 ? -7.826 12.352 1.593 1.00 92.81 81 MET A C 1
ATOM 683 O O . MET A 1 81 ? -8.561 12.832 0.736 1.00 92.81 81 MET A O 1
ATOM 687 N N . VAL A 1 82 ? -7.439 11.071 1.543 1.00 90.38 82 VAL A N 1
ATOM 688 C CA . VAL A 1 82 ? -7.862 10.152 0.466 1.00 90.38 82 VAL A CA 1
ATOM 689 C C . VAL A 1 82 ? -9.380 9.978 0.455 1.00 90.38 82 VAL A C 1
ATOM 691 O O . VAL A 1 82 ? -9.989 10.017 -0.609 1.00 90.38 82 VAL A O 1
ATOM 694 N N . ARG A 1 83 ? -10.004 9.837 1.630 1.00 91.25 83 ARG A N 1
ATOM 695 C CA . ARG A 1 83 ? -11.463 9.723 1.754 1.00 91.25 83 ARG A CA 1
ATOM 696 C C . ARG A 1 83 ? -12.204 10.969 1.287 1.00 91.25 83 ARG A C 1
ATOM 698 O O . ARG A 1 83 ? -13.280 10.819 0.742 1.00 91.25 83 ARG A O 1
ATOM 705 N N . SER A 1 84 ? -11.642 12.167 1.452 1.00 93.12 84 SER A N 1
ATOM 706 C CA . SER A 1 84 ? -12.286 13.400 0.969 1.00 93.12 84 SER A CA 1
ATOM 707 C C . SER A 1 84 ? -12.371 13.520 -0.557 1.00 93.12 84 SER A C 1
ATOM 709 O O . SER A 1 84 ? -13.124 14.352 -1.055 1.00 93.12 84 SER A O 1
ATOM 711 N N . TYR A 1 85 ? -11.600 12.716 -1.296 1.00 85.81 85 TYR A N 1
ATOM 712 C CA . TYR A 1 85 ? -11.635 12.676 -2.759 1.00 85.81 85 TYR A CA 1
ATOM 713 C C . TYR A 1 85 ? -12.575 11.601 -3.324 1.00 85.81 85 TYR A C 1
ATOM 715 O O . TYR A 1 85 ? -12.780 11.584 -4.538 1.00 85.81 85 TYR A O 1
ATOM 723 N N . ASN A 1 86 ? -13.100 10.711 -2.473 1.00 69.69 86 ASN A N 1
ATOM 724 C CA . ASN A 1 86 ? -14.013 9.624 -2.843 1.00 69.69 86 ASN A CA 1
ATOM 725 C C . ASN A 1 86 ? -15.450 9.965 -2.449 1.00 69.69 86 ASN A C 1
ATOM 727 O O . ASN A 1 86 ? -16.354 9.550 -3.203 1.00 69.69 86 ASN A O 1
#

pLDDT: mean 87.83, std 9.53, range [48.97, 95.69]

Radius of gyration: 13.23 Å; chains: 1; bounding box: 33×30×26 Å

Sequence (86 aa):
MGKVYFNVKDIFGNNHKEVEVIRIYKNTASILDVNTNLTWIVRKRELGLEETNPNNKYPGHFDYRKTKRQWKGREQQLVDMVRSYN

Foldseek 3Di:
DFDKDAQFAALLGDTQGIWGWPADDQFWTWIQRPVLRDITIGGLVSVVHDHDPPPDDDPPDDDSVVSNVVCPVVVVVVSVVVVVVD

Secondary structure (DSSP, 8-state):
-PPEEEEEEBTT-PEEEEEEEEEE-SSEEEEEETTTTEEEEEEGGGGTPPPS-TT---TT---HHHHHHHHTT-HHHHHHHHHHT-